Protein AF-B1WRN5-F1 (afdb_monomer)

Structure (mmCIF, N/CA/C/O backbone):
data_AF-B1WRN5-F1
#
_entry.id   AF-B1WRN5-F1
#
loop_
_atom_site.group_PDB
_atom_site.id
_atom_site.type_symbol
_atom_site.label_atom_id
_atom_site.label_alt_id
_atom_site.label_comp_id
_atom_site.label_asym_id
_atom_site.label_entity_id
_atom_site.label_seq_id
_atom_site.pdbx_PDB_ins_code
_atom_site.Cartn_x
_atom_site.Cartn_y
_atom_site.Cartn_z
_atom_site.occupancy
_atom_site.B_iso_or_equiv
_atom_site.auth_seq_id
_atom_site.auth_comp_id
_atom_site.auth_asym_id
_atom_site.auth_atom_id
_atom_site.pdbx_PDB_model_num
ATOM 1 N N . MET A 1 1 ? -31.218 -48.554 52.199 1.00 40.19 1 MET A N 1
ATOM 2 C CA . MET A 1 1 ? -29.783 -48.873 52.365 1.00 40.19 1 MET A CA 1
ATOM 3 C C . MET A 1 1 ? -29.050 -48.453 51.088 1.00 40.19 1 MET A C 1
ATOM 5 O O . MET A 1 1 ? -29.462 -48.881 50.026 1.00 40.19 1 MET A O 1
ATOM 9 N N . LYS A 1 2 ? -28.026 -47.589 51.221 1.00 41.09 2 LYS A N 1
ATOM 10 C CA . LYS A 1 2 ? -26.970 -47.200 50.245 1.00 41.09 2 LYS A CA 1
ATOM 11 C C . LYS A 1 2 ? -27.323 -46.420 48.950 1.00 41.09 2 LYS A C 1
ATOM 13 O O . LYS A 1 2 ? -27.529 -46.983 47.890 1.00 41.09 2 LYS A O 1
ATOM 18 N N . ARG A 1 3 ? -27.263 -45.085 49.089 1.00 31.66 3 ARG A N 1
ATOM 19 C CA . ARG A 1 3 ? -26.386 -44.105 48.394 1.00 31.66 3 ARG A CA 1
ATOM 20 C C . ARG A 1 3 ? -25.797 -44.438 47.002 1.00 31.66 3 ARG A C 1
ATOM 22 O O . ARG A 1 3 ? -24.965 -45.329 46.891 1.00 31.66 3 ARG A O 1
ATOM 29 N N . ASN A 1 4 ? -26.024 -43.488 46.087 1.00 31.83 4 ASN A N 1
ATOM 30 C CA . ASN A 1 4 ? -25.047 -42.552 45.487 1.00 31.83 4 ASN A CA 1
ATOM 31 C C . ASN A 1 4 ? -24.931 -42.526 43.957 1.00 31.83 4 ASN A C 1
ATOM 33 O O . ASN A 1 4 ? -24.703 -43.529 43.292 1.00 31.83 4 ASN A O 1
ATOM 37 N N . SER A 1 5 ? -25.013 -41.285 43.470 1.00 38.91 5 SER A N 1
ATOM 38 C CA . SER A 1 5 ? -24.714 -40.804 42.130 1.00 38.91 5 SER A CA 1
ATOM 39 C C . SER A 1 5 ? -23.260 -41.043 41.727 1.00 38.91 5 SER A C 1
ATOM 41 O O . SER A 1 5 ? -22.379 -41.153 4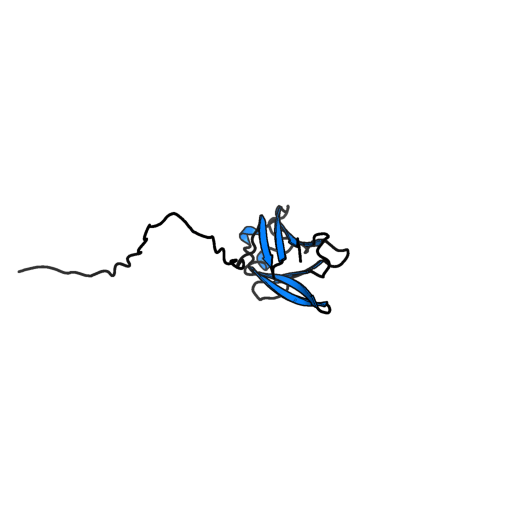2.583 1.00 38.91 5 SER A O 1
ATOM 43 N N . LYS A 1 6 ? -23.006 -40.997 40.414 1.00 37.09 6 LYS A N 1
ATOM 44 C CA . LYS A 1 6 ? -21.867 -40.257 39.857 1.00 37.09 6 LYS A CA 1
ATOM 45 C C . LYS A 1 6 ? -22.092 -39.940 38.379 1.00 37.09 6 LYS A C 1
ATOM 47 O O . LYS A 1 6 ? -22.144 -40.820 37.529 1.00 37.09 6 LYS A O 1
ATOM 52 N N . VAL A 1 7 ? -22.226 -38.642 38.129 1.00 38.81 7 VAL A N 1
ATOM 53 C CA . VAL A 1 7 ? -21.968 -37.971 36.856 1.00 38.81 7 VAL A CA 1
ATOM 54 C C . VAL A 1 7 ? -20.474 -38.123 36.562 1.00 38.81 7 VAL A C 1
ATOM 56 O O . VAL A 1 7 ? -19.664 -37.926 37.469 1.00 38.81 7 VAL A O 1
ATOM 59 N N . SER A 1 8 ? -20.103 -38.458 35.325 1.00 37.06 8 SER A N 1
ATOM 60 C CA . SER A 1 8 ? -18.707 -38.404 34.883 1.00 37.06 8 SER A CA 1
ATOM 61 C C . SER A 1 8 ? -18.565 -37.320 33.823 1.00 37.06 8 SER A C 1
ATOM 63 O O . SER A 1 8 ? -19.134 -37.412 32.737 1.00 37.06 8 SER A O 1
ATOM 65 N N . HIS A 1 9 ? -17.847 -36.261 34.191 1.00 35.16 9 HIS A N 1
ATOM 66 C CA . HIS A 1 9 ? -17.422 -35.188 33.306 1.00 35.16 9 HIS A CA 1
ATOM 67 C C . HIS A 1 9 ? -16.335 -35.707 32.359 1.00 35.16 9 HIS A C 1
ATOM 69 O O . HIS A 1 9 ? -15.378 -36.346 32.797 1.00 35.16 9 HIS A O 1
ATOM 75 N N . ALA A 1 10 ? -16.462 -35.394 31.071 1.00 37.47 10 ALA A N 1
ATOM 76 C CA . ALA A 1 10 ? -15.372 -35.532 30.119 1.00 37.47 10 ALA A CA 1
ATOM 77 C C . ALA A 1 10 ? -14.304 -34.473 30.438 1.00 37.47 10 ALA A C 1
ATOM 79 O O . ALA A 1 10 ? -14.541 -33.273 30.316 1.00 37.47 10 ALA A O 1
ATOM 80 N N . VAL A 1 11 ? -13.135 -34.927 30.885 1.00 39.56 11 VAL A N 1
ATOM 81 C CA . VAL A 1 11 ? -11.940 -34.103 31.074 1.00 39.56 11 VAL A CA 1
ATOM 82 C C . VAL A 1 11 ? -11.183 -34.088 29.747 1.00 39.56 11 VAL A C 1
ATOM 84 O O . VAL A 1 11 ? -10.597 -35.095 29.357 1.00 39.56 11 VAL A O 1
ATOM 87 N N . PHE A 1 12 ? -11.191 -32.952 29.047 1.00 35.03 12 PHE A N 1
ATOM 88 C CA . PHE A 1 12 ? -10.232 -32.687 27.975 1.00 35.03 12 PHE A CA 1
ATOM 89 C C . PHE A 1 12 ? -8.878 -32.375 28.620 1.00 35.03 12 PHE A C 1
ATOM 91 O O . PHE A 1 12 ? -8.654 -31.289 29.149 1.00 35.03 12 PHE A O 1
ATOM 98 N N . SER A 1 13 ? -7.990 -33.366 28.618 1.00 33.72 13 SER A N 1
ATOM 99 C CA . SER A 1 13 ? -6.589 -33.199 28.995 1.00 33.72 13 SER A CA 1
ATOM 100 C C . SER A 1 13 ? -5.845 -32.509 27.850 1.00 33.72 13 SER A C 1
ATOM 102 O O . SER A 1 13 ? -5.652 -33.094 26.784 1.00 33.72 13 SER A O 1
ATOM 104 N N . LEU A 1 14 ? -5.442 -31.255 28.062 1.00 38.41 14 LEU A N 1
ATOM 105 C CA . LEU A 1 14 ? -4.436 -30.580 27.245 1.00 38.41 14 LEU A CA 1
ATOM 106 C C . LEU A 1 14 ? -3.063 -31.118 27.659 1.00 38.41 14 LEU A C 1
ATOM 108 O O . LEU A 1 14 ? -2.499 -30.710 28.673 1.00 38.41 14 LEU A O 1
ATOM 112 N N . GLY A 1 15 ? -2.535 -32.063 26.884 1.00 32.66 15 GLY A N 1
ATOM 113 C CA . GLY A 1 15 ? -1.168 -32.544 27.044 1.00 32.66 15 GLY A CA 1
ATOM 114 C C . GLY A 1 15 ? -0.162 -31.496 26.572 1.00 32.66 15 GLY A C 1
ATOM 115 O O . GLY A 1 15 ? 0.143 -31.428 25.386 1.00 32.66 15 GLY A O 1
ATOM 116 N N . PHE A 1 16 ? 0.380 -30.701 27.495 1.00 38.69 16 PHE A N 1
ATOM 117 C CA . PHE A 1 16 ? 1.654 -30.009 27.291 1.00 38.69 16 PHE A CA 1
ATOM 118 C C . PHE A 1 16 ? 2.786 -30.983 27.631 1.00 38.69 16 PHE A C 1
ATOM 120 O O . PHE A 1 16 ? 3.013 -31.291 28.799 1.00 38.69 16 PHE A O 1
ATOM 127 N N . SER A 1 17 ? 3.490 -31.482 26.613 1.00 34.50 17 SER A N 1
ATOM 128 C CA . SER A 1 17 ? 4.744 -32.213 26.808 1.00 34.50 17 SER A CA 1
ATOM 129 C C . SER A 1 17 ? 5.916 -31.244 26.685 1.00 34.50 17 SER A C 1
ATOM 131 O O . SER A 1 17 ? 6.152 -30.668 25.625 1.00 34.50 17 SER A O 1
ATOM 133 N N . LEU A 1 18 ? 6.641 -31.076 27.788 1.00 40.41 18 LEU A N 1
ATOM 134 C CA . LEU A 1 18 ? 7.879 -30.315 27.892 1.00 40.41 18 LEU A CA 1
ATOM 135 C C . LEU A 1 18 ? 9.055 -31.285 27.687 1.00 40.41 18 LEU A C 1
ATOM 137 O O . LEU A 1 18 ? 9.377 -32.038 28.602 1.00 40.41 18 LEU A O 1
ATOM 141 N N . ALA A 1 19 ? 9.692 -31.294 26.512 1.00 37.31 19 ALA A N 1
ATOM 142 C CA . ALA A 1 19 ? 10.999 -31.934 26.343 1.00 37.31 19 ALA A CA 1
ATOM 143 C C . ALA A 1 19 ? 11.762 -31.445 25.100 1.00 37.31 19 ALA A C 1
ATOM 145 O O . ALA A 1 19 ? 11.209 -31.373 24.007 1.00 37.31 19 ALA A O 1
ATOM 146 N N . SER A 1 20 ? 13.071 -31.265 25.307 1.00 34.75 20 SER A N 1
ATOM 147 C CA . SER A 1 20 ? 14.168 -31.269 24.327 1.00 34.75 20 SER A CA 1
ATOM 148 C C . SER A 1 20 ? 14.624 -29.925 23.739 1.00 34.75 20 SER A C 1
ATOM 150 O O . SER A 1 20 ? 14.289 -29.535 22.625 1.00 34.75 20 SER A O 1
ATOM 152 N N . LEU A 1 21 ? 15.503 -29.280 24.511 1.00 42.44 21 LEU A N 1
ATOM 153 C CA . LEU A 1 21 ? 16.511 -28.312 24.078 1.00 42.44 21 LEU A CA 1
ATOM 154 C C . LEU A 1 21 ? 17.532 -28.994 23.138 1.00 42.44 21 LEU A C 1
ATOM 156 O O . LEU A 1 21 ? 17.900 -30.137 23.393 1.00 42.44 21 LEU A O 1
ATOM 160 N N . LEU A 1 22 ? 18.052 -28.233 22.165 1.00 39.75 22 LEU A N 1
ATOM 161 C CA . LEU A 1 22 ? 19.095 -28.544 21.162 1.00 39.75 22 LEU A CA 1
ATOM 162 C C . LEU A 1 22 ? 18.561 -28.969 19.785 1.00 39.75 22 LEU A C 1
ATOM 164 O O . LEU A 1 22 ? 18.208 -30.118 19.548 1.00 39.75 22 LEU A O 1
ATOM 168 N N . GLY A 1 23 ? 18.603 -28.018 18.846 1.00 35.69 23 GLY A N 1
ATOM 169 C CA . GLY A 1 23 ? 18.557 -28.314 17.414 1.00 35.69 23 GLY A CA 1
ATOM 170 C C . GLY A 1 23 ? 17.298 -27.889 16.664 1.00 35.69 23 GLY A C 1
ATOM 171 O O . GLY A 1 23 ? 17.002 -28.486 15.637 1.00 35.69 23 GLY A O 1
ATOM 172 N N . THR A 1 24 ? 16.568 -26.854 17.090 1.00 38.25 24 THR A N 1
ATOM 173 C CA . THR A 1 24 ? 15.624 -26.186 16.181 1.00 38.25 24 THR A CA 1
ATOM 174 C C . THR A 1 24 ? 16.414 -25.385 15.155 1.00 38.25 24 THR A C 1
ATOM 176 O O . THR A 1 24 ? 16.677 -24.195 15.326 1.00 38.25 24 THR A O 1
ATOM 179 N N . THR A 1 25 ? 16.787 -26.042 14.059 1.00 38.22 25 THR A N 1
ATOM 180 C CA . THR A 1 25 ? 16.819 -25.371 12.762 1.00 38.22 25 THR A CA 1
ATOM 181 C C . THR A 1 25 ? 15.471 -24.673 12.636 1.00 38.22 25 THR A C 1
ATOM 183 O O . THR A 1 25 ? 14.429 -25.323 12.567 1.00 38.22 25 THR A O 1
ATOM 186 N N . MET A 1 26 ? 15.473 -23.344 12.734 1.00 37.09 26 MET A N 1
ATOM 187 C CA . MET A 1 26 ? 14.271 -22.559 12.517 1.00 37.09 26 MET A CA 1
ATOM 188 C C . MET A 1 26 ? 13.891 -22.714 11.048 1.00 37.09 26 MET A C 1
ATOM 190 O O . MET A 1 26 ? 14.337 -21.952 10.195 1.00 37.09 26 MET A O 1
ATOM 194 N N . ILE A 1 27 ? 13.066 -23.713 10.745 1.00 40.50 27 ILE A N 1
ATOM 195 C CA . ILE A 1 27 ? 12.237 -23.694 9.549 1.00 40.50 27 ILE A CA 1
ATOM 196 C C . ILE A 1 27 ? 11.174 -22.632 9.832 1.00 40.50 27 ILE A C 1
ATOM 198 O O . ILE A 1 27 ? 10.049 -22.931 10.227 1.00 40.50 27 ILE A O 1
ATOM 202 N N . VAL A 1 28 ? 11.555 -21.360 9.697 1.00 41.75 28 VAL A N 1
ATOM 203 C CA . VAL A 1 28 ? 10.580 -20.289 9.510 1.00 41.75 28 VAL A CA 1
ATOM 204 C C . VAL A 1 28 ? 10.087 -20.469 8.083 1.00 41.75 28 VAL A C 1
ATOM 206 O O . VAL A 1 28 ? 10.576 -19.832 7.153 1.00 41.75 28 VAL A O 1
ATOM 209 N N . ASN A 1 29 ? 9.156 -21.404 7.890 1.00 42.41 29 ASN A N 1
ATOM 210 C CA . ASN A 1 29 ? 8.284 -21.327 6.731 1.00 42.41 29 ASN A CA 1
ATOM 211 C C . ASN A 1 29 ? 7.663 -19.936 6.804 1.00 42.41 29 ASN A C 1
ATOM 213 O O . ASN A 1 29 ? 7.053 -19.593 7.817 1.00 42.41 29 ASN A O 1
ATOM 217 N N . ALA A 1 30 ? 7.952 -19.109 5.799 1.00 45.03 30 ALA A N 1
ATOM 218 C CA . ALA A 1 30 ? 7.465 -17.747 5.724 1.00 45.03 30 ALA A CA 1
ATOM 219 C C . ALA A 1 30 ? 5.946 -17.788 5.897 1.00 45.03 30 ALA A C 1
ATOM 221 O O . ALA A 1 30 ? 5.230 -18.269 5.024 1.00 45.03 30 ALA A O 1
ATOM 222 N N . ILE A 1 31 ? 5.468 -17.358 7.061 1.00 47.97 31 ILE A N 1
ATOM 223 C CA . ILE A 1 31 ? 4.051 -17.103 7.257 1.00 47.97 31 ILE A CA 1
ATOM 224 C C . ILE A 1 31 ? 3.775 -15.910 6.348 1.00 47.97 31 ILE A C 1
ATOM 226 O O . ILE A 1 31 ? 4.244 -14.804 6.628 1.00 47.97 31 ILE A O 1
ATOM 230 N N . GLU A 1 32 ? 3.102 -16.150 5.223 1.00 56.28 32 GLU A N 1
ATOM 231 C CA . GLU A 1 32 ? 2.501 -15.082 4.430 1.00 56.28 32 GLU A CA 1
ATOM 232 C C . GLU A 1 32 ? 1.656 -14.251 5.395 1.00 56.28 32 GLU A C 1
ATOM 234 O O . GLU A 1 32 ? 0.810 -14.775 6.127 1.00 56.28 32 GLU A O 1
ATOM 239 N N . ALA A 1 33 ? 1.995 -12.972 5.528 1.00 60.31 33 ALA A N 1
ATOM 240 C CA . ALA A 1 33 ? 1.441 -12.160 6.591 1.00 60.31 33 ALA A CA 1
ATOM 241 C C . ALA A 1 33 ? -0.045 -11.908 6.313 1.00 60.31 33 ALA A C 1
ATOM 243 O O . ALA A 1 33 ? -0.401 -11.085 5.475 1.00 60.31 33 ALA A O 1
ATOM 244 N N . GLU A 1 34 ? -0.920 -12.594 7.053 1.00 83.38 34 GLU A N 1
ATOM 245 C CA . GLU A 1 34 ? -2.374 -12.418 6.945 1.00 83.38 34 GLU A CA 1
ATOM 246 C C . GLU A 1 34 ? -2.785 -10.949 7.158 1.00 83.38 34 GLU A C 1
ATOM 248 O O . GLU A 1 34 ? -3.739 -10.461 6.549 1.00 83.38 34 GLU A O 1
ATOM 253 N N . TYR A 1 35 ? -2.027 -10.231 7.991 1.00 87.50 35 TYR A N 1
ATOM 254 C CA . TYR A 1 35 ? -2.208 -8.818 8.304 1.00 87.50 35 TYR A CA 1
ATOM 255 C C . TYR A 1 35 ? -0.999 -7.996 7.883 1.00 87.50 35 TYR A C 1
ATOM 257 O O . TYR A 1 35 ? 0.140 -8.463 7.903 1.00 87.50 35 TYR A O 1
ATOM 265 N N . LEU A 1 36 ? -1.247 -6.728 7.563 1.00 88.38 36 LEU A N 1
ATOM 266 C CA . LEU A 1 36 ? -0.189 -5.782 7.250 1.00 88.38 36 LEU A CA 1
ATOM 267 C C . LEU A 1 36 ? 0.743 -5.621 8.455 1.00 88.38 36 LEU A C 1
ATOM 269 O O . LEU A 1 36 ? 0.356 -5.063 9.481 1.00 88.38 36 LEU A O 1
ATOM 273 N N . LEU A 1 37 ? 1.991 -6.060 8.307 1.00 85.69 37 LEU A N 1
ATOM 274 C CA . LEU A 1 37 ? 3.005 -5.888 9.341 1.00 85.69 37 LEU A CA 1
ATOM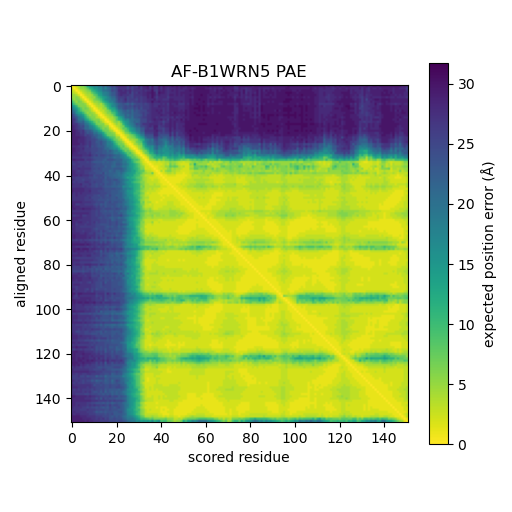 275 C C . LEU A 1 37 ? 3.504 -4.442 9.337 1.00 85.69 37 LEU A C 1
ATOM 277 O O . LEU A 1 37 ? 4.013 -3.957 8.325 1.00 85.69 37 LEU A O 1
ATOM 281 N N . LEU A 1 38 ? 3.371 -3.753 10.470 1.00 88.50 38 LEU A N 1
ATOM 282 C CA . LEU A 1 38 ? 3.839 -2.378 10.660 1.00 88.50 38 LEU A CA 1
ATOM 283 C C . LEU A 1 38 ? 5.230 -2.353 11.306 1.00 88.50 38 LEU A C 1
ATOM 285 O O . LEU A 1 38 ? 5.492 -3.128 12.221 1.00 88.50 38 LEU A O 1
ATOM 289 N N . ASN A 1 39 ? 6.095 -1.432 10.866 1.00 89.06 39 ASN A N 1
ATOM 290 C CA . ASN A 1 39 ? 7.476 -1.285 11.349 1.00 89.06 39 ASN A CA 1
ATOM 291 C C . ASN A 1 39 ? 8.283 -2.592 11.269 1.00 89.06 39 ASN A C 1
ATOM 293 O O . ASN A 1 39 ? 9.062 -2.911 12.165 1.00 89.06 39 ASN A O 1
ATOM 297 N N . SER A 1 40 ? 8.069 -3.361 10.201 1.00 91.62 40 SER A N 1
ATOM 298 C CA . SER A 1 40 ? 8.684 -4.672 10.003 1.00 91.62 40 SER A CA 1
ATOM 299 C C . SER A 1 40 ? 9.132 -4.863 8.558 1.00 91.62 40 SER A C 1
ATOM 301 O O . SER A 1 40 ? 8.743 -4.102 7.668 1.00 91.62 40 SER A O 1
ATOM 303 N N . TYR A 1 41 ? 9.928 -5.907 8.337 1.00 91.31 41 TYR A N 1
ATOM 304 C CA . TYR A 1 41 ? 10.235 -6.441 7.017 1.00 91.31 41 TYR A CA 1
ATOM 305 C C . TYR A 1 41 ? 9.324 -7.625 6.702 1.00 91.31 41 TYR A C 1
ATOM 307 O O . TYR A 1 41 ? 8.984 -8.415 7.581 1.00 91.31 41 TYR A O 1
ATOM 315 N N . PHE A 1 42 ? 8.952 -7.760 5.436 1.00 92.19 42 PHE A N 1
ATOM 316 C CA . PHE A 1 42 ? 8.169 -8.884 4.929 1.00 92.19 42 PHE A CA 1
ATOM 317 C C . PHE A 1 42 ? 8.520 -9.151 3.467 1.00 92.19 42 PHE A C 1
ATOM 319 O O . PHE A 1 42 ? 9.283 -8.393 2.860 1.00 92.19 42 PHE A O 1
ATOM 326 N N . ARG A 1 43 ? 8.016 -10.256 2.909 1.00 91.38 43 ARG A N 1
ATOM 327 C CA . ARG A 1 43 ? 8.277 -10.622 1.515 1.00 91.38 43 ARG A CA 1
ATOM 328 C C . ARG A 1 43 ? 6.992 -10.689 0.708 1.00 91.38 43 ARG A C 1
ATOM 330 O O . ARG A 1 43 ? 5.981 -11.138 1.224 1.00 91.38 43 ARG A O 1
ATOM 337 N N . VAL A 1 44 ? 7.074 -10.266 -0.549 1.00 90.62 44 VAL A N 1
ATOM 338 C CA . VAL A 1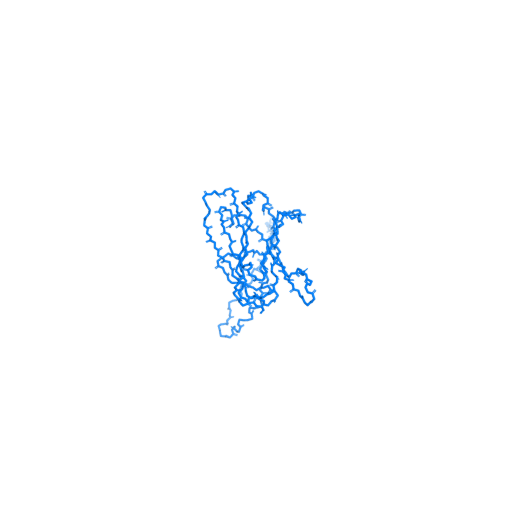 44 ? 6.010 -10.373 -1.554 1.00 90.62 44 VAL A CA 1
ATOM 339 C C . VAL A 1 44 ? 6.658 -10.867 -2.841 1.00 90.62 44 VAL A C 1
ATOM 341 O O . VAL A 1 44 ? 7.554 -10.208 -3.361 1.00 90.62 44 VAL A O 1
ATOM 344 N N . ASP A 1 45 ? 6.253 -12.035 -3.343 1.00 89.75 45 ASP A N 1
ATOM 345 C CA . ASP A 1 45 ? 6.864 -12.675 -4.525 1.00 89.75 45 ASP A CA 1
ATOM 346 C C . ASP A 1 45 ? 8.409 -12.712 -4.464 1.00 89.75 45 ASP A C 1
ATOM 348 O O . ASP A 1 45 ? 9.111 -12.293 -5.384 1.00 89.75 45 ASP A O 1
ATOM 352 N N . GLY A 1 46 ? 8.956 -13.102 -3.304 1.00 88.69 46 GLY A N 1
ATOM 353 C CA . GLY A 1 46 ? 10.402 -13.162 -3.036 1.00 88.69 46 GLY A CA 1
ATOM 354 C C . GLY A 1 46 ? 11.096 -11.812 -2.788 1.00 88.69 46 GLY A C 1
ATOM 355 O O . GLY A 1 46 ? 12.187 -11.791 -2.206 1.00 88.69 46 GLY A O 1
ATOM 356 N N . ASN A 1 47 ? 10.452 -10.697 -3.141 1.00 90.38 47 ASN A N 1
ATOM 357 C CA . ASN A 1 47 ? 10.964 -9.338 -2.956 1.00 90.38 47 ASN A CA 1
ATOM 358 C C . ASN A 1 47 ? 10.840 -8.949 -1.481 1.00 90.38 47 ASN A C 1
ATOM 360 O O . ASN A 1 47 ? 9.843 -9.267 -0.838 1.00 90.38 47 ASN A O 1
ATOM 364 N N . GLN A 1 48 ? 11.832 -8.257 -0.938 1.00 93.62 48 GLN A N 1
ATOM 365 C CA . GLN A 1 48 ? 11.826 -7.727 0.417 1.00 93.62 48 GLN A CA 1
ATOM 366 C C . GLN A 1 48 ? 11.190 -6.338 0.438 1.00 93.62 48 GLN A C 1
ATOM 368 O O . GLN A 1 48 ? 11.606 -5.415 -0.269 1.00 93.62 48 GLN A O 1
ATOM 373 N N . LEU A 1 49 ? 10.189 -6.193 1.296 1.00 94.75 49 LEU A N 1
ATOM 374 C CA . LEU A 1 49 ? 9.511 -4.943 1.583 1.00 94.75 49 LEU A CA 1
ATOM 375 C C . LEU A 1 49 ? 9.723 -4.580 3.054 1.00 94.75 49 LEU A C 1
ATOM 377 O O . LEU A 1 49 ? 9.992 -5.443 3.895 1.00 94.75 49 LEU A O 1
ATOM 381 N N . SER A 1 50 ? 9.577 -3.299 3.376 1.00 95.44 50 SER A N 1
ATOM 382 C CA . SER A 1 50 ? 9.437 -2.833 4.754 1.00 95.44 50 SER A CA 1
ATOM 383 C C . SER A 1 50 ? 8.283 -1.856 4.889 1.00 95.44 50 SER A C 1
ATOM 385 O O . SER A 1 50 ? 7.866 -1.233 3.914 1.00 95.44 50 SER A O 1
ATOM 387 N N . SER A 1 51 ? 7.765 -1.693 6.098 1.00 96.44 51 SER A N 1
ATOM 388 C CA . SER A 1 51 ? 6.793 -0.647 6.403 1.00 96.44 51 SER A CA 1
ATOM 389 C C . SER A 1 51 ? 7.358 0.329 7.429 1.00 96.44 51 SER A C 1
ATOM 391 O O . SER A 1 51 ? 8.019 -0.066 8.387 1.00 96.44 51 SER A O 1
ATOM 393 N N . THR A 1 52 ? 7.084 1.615 7.243 1.00 96.81 52 THR A N 1
ATOM 394 C CA . THR A 1 52 ? 7.354 2.657 8.238 1.00 96.81 52 THR A CA 1
ATOM 395 C C . THR A 1 52 ? 6.078 3.417 8.552 1.00 96.81 52 THR A C 1
ATOM 397 O O . THR A 1 52 ? 5.212 3.603 7.694 1.00 96.81 52 THR A O 1
ATOM 400 N N . VAL A 1 53 ? 5.946 3.839 9.807 1.00 97.62 53 VAL A N 1
ATOM 401 C CA . VAL A 1 53 ? 4.743 4.497 10.314 1.00 97.62 53 VAL A CA 1
ATOM 402 C C . VAL A 1 53 ? 5.094 5.879 10.842 1.00 97.62 53 VAL A C 1
ATOM 404 O O . VAL A 1 53 ? 5.965 6.017 11.698 1.00 97.62 53 VAL A O 1
ATOM 407 N N . GLN A 1 54 ? 4.373 6.897 10.381 1.00 97.75 54 GLN A N 1
ATOM 408 C CA . GLN A 1 54 ? 4.390 8.233 10.973 1.00 97.75 54 GLN A CA 1
ATOM 409 C C . GLN A 1 54 ? 2.988 8.607 11.476 1.00 97.75 54 GLN A C 1
ATOM 411 O O . GLN A 1 54 ? 2.002 8.277 10.815 1.00 97.75 54 GLN A O 1
ATOM 416 N N . PRO A 1 55 ? 2.851 9.288 12.624 1.00 97.69 55 PRO A N 1
ATOM 417 C CA . PRO A 1 55 ? 1.556 9.799 13.057 1.00 97.69 55 PRO A CA 1
ATOM 418 C C . PRO A 1 55 ? 1.064 10.907 12.114 1.00 97.69 55 PRO A C 1
ATOM 420 O O . PRO A 1 55 ? 1.848 11.724 11.631 1.00 97.69 55 PRO A O 1
ATOM 423 N N . LEU A 1 56 ? -0.244 10.950 11.873 1.00 97.38 56 LEU A N 1
ATOM 424 C CA . LEU A 1 56 ? -0.926 12.076 11.239 1.00 97.38 56 LEU A CA 1
ATOM 425 C C . LEU A 1 56 ? -1.548 12.976 12.305 1.00 97.38 56 LEU A C 1
ATOM 427 O O . LEU A 1 56 ? -1.917 12.525 13.387 1.00 97.38 56 LEU A O 1
ATOM 431 N N . GLN A 1 57 ? -1.728 14.253 11.966 1.00 96.19 57 GLN A N 1
ATOM 432 C CA . GLN A 1 57 ? -2.439 15.198 12.833 1.00 96.19 57 GLN A CA 1
ATOM 433 C C . GLN A 1 57 ? -3.927 14.843 12.983 1.00 96.19 57 GLN A C 1
ATOM 435 O O . GLN A 1 57 ? -4.513 15.056 14.039 1.00 96.19 57 GLN A O 1
ATOM 440 N N . ASN A 1 58 ? -4.543 14.294 11.933 1.00 95.00 58 ASN A N 1
ATOM 441 C CA . ASN A 1 58 ? -5.941 13.879 11.946 1.00 95.00 58 ASN A CA 1
ATOM 442 C C . ASN A 1 58 ? -6.045 12.368 12.189 1.00 95.00 58 ASN A C 1
ATOM 444 O O . ASN A 1 58 ? -5.682 11.567 11.328 1.00 95.00 58 ASN A O 1
ATOM 448 N N . SER A 1 59 ? -6.589 11.983 13.344 1.00 96.00 59 SER A N 1
ATOM 449 C CA . SER A 1 59 ? -6.731 10.582 13.750 1.00 96.00 59 SER A CA 1
ATOM 450 C C . SER A 1 59 ? -7.851 9.822 13.027 1.00 96.00 59 SER A C 1
ATOM 452 O O . SER A 1 59 ? -7.859 8.591 13.051 1.00 96.00 59 SER A O 1
ATOM 454 N N . ASN A 1 60 ? -8.772 10.518 12.350 1.00 97.12 60 ASN A N 1
ATOM 455 C CA . ASN A 1 60 ? -9.911 9.917 11.639 1.00 97.12 60 ASN A CA 1
ATOM 456 C C . ASN A 1 60 ? -9.552 9.394 10.244 1.00 97.12 60 ASN A C 1
ATOM 458 O O . ASN A 1 60 ? -10.376 8.754 9.583 1.00 97.12 60 ASN A O 1
ATOM 462 N N . VAL A 1 61 ? -8.325 9.653 9.800 1.00 98.44 61 VAL A N 1
ATOM 463 C CA . VAL A 1 61 ? -7.847 9.264 8.480 1.00 98.44 61 VAL A CA 1
ATOM 464 C C . VAL A 1 61 ? -6.555 8.470 8.563 1.00 98.44 61 VAL A C 1
ATOM 466 O O . VAL A 1 61 ? -5.814 8.538 9.540 1.00 98.44 61 VAL A O 1
ATOM 469 N N . THR A 1 62 ? -6.289 7.729 7.500 1.00 98.50 62 THR A N 1
ATOM 470 C CA . THR A 1 62 ? -5.045 7.002 7.267 1.00 98.50 62 THR A CA 1
ATOM 471 C C . THR A 1 62 ? -4.537 7.360 5.875 1.00 98.50 62 THR A C 1
ATOM 473 O O . THR A 1 62 ? -5.329 7.535 4.947 1.00 98.50 62 THR A O 1
ATOM 476 N N . GLN A 1 63 ? -3.222 7.462 5.712 1.00 98.56 63 GLN A N 1
ATOM 477 C CA . GLN A 1 63 ? -2.579 7.630 4.410 1.00 98.56 63 GLN A CA 1
ATOM 478 C C . GLN A 1 63 ? -1.665 6.437 4.141 1.00 98.56 63 GLN A C 1
ATOM 480 O O . GLN A 1 63 ? -0.888 6.051 5.010 1.00 98.56 63 GLN A O 1
ATOM 485 N N . PHE A 1 64 ? -1.717 5.885 2.931 1.00 98.56 64 PHE A N 1
ATOM 486 C CA . PHE A 1 64 ? -0.754 4.884 2.478 1.00 98.56 64 PHE A CA 1
ATOM 487 C C . PHE A 1 64 ? 0.175 5.501 1.446 1.00 98.56 64 PHE A C 1
ATOM 489 O O . PHE A 1 64 ? -0.266 6.266 0.591 1.00 98.56 64 PHE A O 1
ATOM 496 N N . CYS A 1 65 ? 1.450 5.154 1.511 1.00 98.56 65 CYS A N 1
ATOM 497 C CA . CYS A 1 65 ? 2.446 5.517 0.522 1.00 98.56 65 CYS A CA 1
ATOM 498 C C . CYS A 1 65 ? 3.192 4.276 0.056 1.00 98.56 65 CYS A C 1
ATOM 500 O O . CYS A 1 65 ? 3.394 3.334 0.819 1.00 98.56 65 CYS A O 1
ATOM 502 N N . LEU A 1 66 ? 3.617 4.307 -1.197 1.00 98.19 66 LEU A N 1
ATOM 503 C CA . 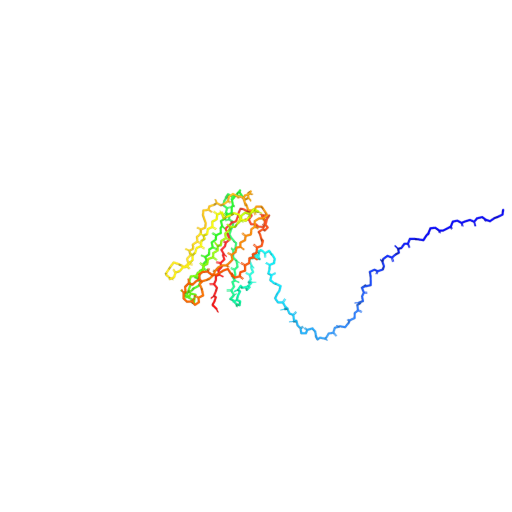LEU A 1 66 ? 4.492 3.330 -1.808 1.00 98.19 66 LEU A CA 1
ATOM 504 C C . LEU A 1 66 ? 5.769 4.053 -2.209 1.00 98.19 66 LEU A C 1
ATOM 506 O O . LEU A 1 66 ? 5.712 5.037 -2.947 1.00 98.19 66 LEU A O 1
ATOM 510 N N . GLN A 1 67 ? 6.898 3.557 -1.720 1.00 97.62 67 GLN A N 1
ATOM 511 C CA . GLN A 1 67 ? 8.217 4.049 -2.060 1.00 97.62 67 GLN A CA 1
ATOM 512 C C . GLN A 1 67 ? 9.044 2.921 -2.674 1.00 97.62 67 GLN A C 1
ATOM 514 O O . GLN A 1 67 ? 9.226 1.881 -2.052 1.00 97.62 67 GLN A O 1
ATOM 519 N N . ALA A 1 68 ? 9.553 3.114 -3.884 1.00 96.00 68 ALA A N 1
ATOM 520 C CA . ALA A 1 68 ? 10.506 2.200 -4.500 1.00 96.00 68 ALA A CA 1
ATOM 521 C C . ALA A 1 68 ? 11.933 2.693 -4.239 1.00 96.00 68 ALA A C 1
ATOM 523 O O . ALA A 1 68 ? 12.236 3.871 -4.444 1.00 96.00 68 ALA A O 1
ATOM 524 N N . SER A 1 69 ? 12.818 1.800 -3.802 1.00 93.31 69 SER A N 1
ATOM 525 C CA . SER A 1 69 ? 14.256 2.072 -3.752 1.00 93.31 69 SER A CA 1
ATOM 526 C C . SER A 1 69 ? 14.825 2.291 -5.159 1.00 93.31 69 SER A C 1
ATOM 528 O O . SER A 1 69 ? 14.181 1.978 -6.162 1.00 93.31 69 SER A O 1
ATOM 530 N N . SER A 1 70 ? 16.044 2.828 -5.256 1.00 91.25 70 SER A N 1
ATOM 531 C CA . SER A 1 70 ? 16.702 3.136 -6.537 1.00 91.25 70 SER A CA 1
ATOM 532 C C . SER A 1 70 ? 16.966 1.902 -7.413 1.00 91.25 70 SER A C 1
ATOM 534 O O . SER A 1 70 ? 16.992 2.014 -8.635 1.00 91.25 70 SER A O 1
ATOM 536 N N . ASN A 1 71 ? 17.107 0.720 -6.810 1.00 88.12 71 ASN A N 1
ATOM 537 C CA . ASN A 1 71 ? 17.347 -0.552 -7.498 1.00 88.12 71 ASN A CA 1
ATOM 538 C C . ASN A 1 71 ? 16.068 -1.276 -7.956 1.00 88.12 71 ASN A C 1
ATOM 540 O O . ASN A 1 71 ? 16.173 -2.312 -8.600 1.00 88.12 71 ASN A O 1
ATOM 544 N N . VAL A 1 72 ? 14.876 -0.756 -7.651 1.00 88.94 72 VAL A N 1
ATOM 545 C CA . VAL A 1 72 ? 13.613 -1.272 -8.198 1.00 88.94 72 VAL A CA 1
ATOM 546 C C . VAL A 1 72 ? 13.325 -0.543 -9.504 1.00 88.94 72 VAL A C 1
ATOM 548 O O . VAL A 1 72 ? 13.120 0.665 -9.500 1.00 88.94 72 VAL A O 1
ATOM 551 N N . SER A 1 73 ? 13.346 -1.244 -10.632 1.00 84.25 73 SER A N 1
ATOM 552 C CA . SER A 1 73 ? 13.260 -0.615 -11.956 1.00 84.25 73 SER A CA 1
ATOM 553 C C . SER A 1 73 ? 11.872 -0.736 -12.577 1.00 84.25 73 SER A C 1
ATOM 555 O O . SER A 1 73 ? 11.464 0.122 -13.356 1.00 84.25 73 SER A O 1
ATOM 557 N N . TRP A 1 74 ? 11.118 -1.772 -12.207 1.00 88.44 74 TRP A N 1
ATOM 558 C CA . TRP A 1 74 ? 9.803 -2.029 -12.789 1.00 88.44 74 TRP A CA 1
ATOM 559 C C . TRP A 1 74 ? 8.662 -1.484 -11.949 1.00 88.44 74 TRP A C 1
ATOM 561 O O . TRP A 1 74 ? 8.762 -1.424 -10.721 1.00 88.44 74 TRP A O 1
ATOM 571 N N . TRP A 1 75 ? 7.546 -1.207 -12.628 1.00 94.81 75 TRP A N 1
ATOM 572 C CA . TRP A 1 75 ? 6.290 -0.767 -12.033 1.00 94.81 75 TRP A CA 1
ATOM 573 C C . TRP A 1 75 ? 5.919 -1.600 -10.801 1.00 94.81 75 TRP A C 1
ATOM 575 O O . TRP A 1 75 ? 5.906 -2.840 -10.851 1.00 94.81 75 TRP A O 1
ATOM 585 N N . LYS A 1 76 ? 5.600 -0.909 -9.705 1.00 96.00 76 LYS A N 1
ATOM 586 C CA . LYS A 1 76 ? 5.052 -1.479 -8.471 1.00 96.00 76 LYS A CA 1
ATOM 587 C C . LYS A 1 76 ? 3.750 -0.770 -8.132 1.00 96.00 76 LYS A C 1
ATOM 589 O O . LYS A 1 76 ? 3.627 0.438 -8.314 1.00 96.00 76 LYS A O 1
ATOM 594 N N . GLY A 1 77 ? 2.793 -1.521 -7.605 1.00 97.31 77 GLY A N 1
ATOM 595 C CA . GLY A 1 77 ? 1.476 -1.013 -7.256 1.00 97.31 77 GLY A CA 1
ATOM 596 C C . GLY A 1 77 ? 1.040 -1.444 -5.868 1.00 97.31 77 GLY A C 1
ATOM 597 O O . GLY A 1 77 ? 1.264 -2.580 -5.448 1.00 97.31 77 GLY A O 1
ATOM 598 N N . LEU A 1 78 ? 0.363 -0.531 -5.182 1.00 98.06 78 LEU A N 1
ATOM 599 C CA . LEU A 1 78 ? -0.338 -0.781 -3.934 1.00 98.06 78 LEU A CA 1
ATOM 600 C C . LEU A 1 78 ? -1.814 -0.447 -4.151 1.00 98.06 78 LEU A C 1
ATOM 602 O O . LEU A 1 78 ? -2.178 0.721 -4.322 1.00 98.06 78 LEU A O 1
ATOM 606 N N . LYS A 1 79 ? -2.668 -1.471 -4.174 1.00 98.62 79 LYS A N 1
ATOM 607 C CA . LYS A 1 79 ? -4.117 -1.306 -4.325 1.00 98.62 79 LYS A CA 1
ATOM 608 C C . LYS A 1 79 ? -4.789 -1.458 -2.968 1.00 98.62 79 LYS A C 1
ATOM 610 O O . LYS A 1 79 ? -4.625 -2.476 -2.310 1.00 98.62 79 LYS A O 1
ATOM 615 N N . ILE A 1 80 ? -5.557 -0.458 -2.556 1.00 98.56 80 ILE A N 1
ATOM 616 C CA . ILE A 1 80 ? -6.284 -0.454 -1.288 1.00 98.56 80 ILE A CA 1
ATOM 617 C C . ILE A 1 80 ? -7.750 -0.762 -1.586 1.00 98.56 80 ILE A C 1
ATOM 619 O O . ILE A 1 80 ? -8.381 -0.073 -2.395 1.00 98.56 80 ILE A O 1
ATOM 623 N N . LEU A 1 81 ? -8.290 -1.776 -0.916 1.00 98.62 81 LEU A N 1
ATOM 624 C CA . LEU A 1 81 ? -9.655 -2.265 -1.086 1.00 98.62 81 LEU A CA 1
ATOM 625 C C . LEU A 1 81 ? -10.437 -2.146 0.224 1.00 98.62 81 LEU A C 1
ATOM 627 O O . LEU A 1 81 ? -9.876 -2.345 1.304 1.00 98.62 81 LEU A O 1
ATOM 631 N N . ASP A 1 82 ? -11.729 -1.842 0.123 1.00 98.44 82 ASP A N 1
ATOM 632 C CA . ASP A 1 82 ? -12.650 -1.926 1.260 1.00 98.44 82 ASP A CA 1
ATOM 633 C C . ASP A 1 82 ? -13.078 -3.379 1.541 1.00 98.44 82 ASP A C 1
ATOM 635 O O . ASP A 1 82 ? -12.646 -4.324 0.874 1.00 98.44 82 ASP A O 1
ATOM 639 N N . SER A 1 83 ? -13.925 -3.570 2.553 1.00 97.81 83 SER A N 1
ATOM 640 C CA . SER A 1 83 ? -14.430 -4.886 2.967 1.00 97.81 83 SER A CA 1
ATOM 641 C C . SER A 1 83 ? -15.293 -5.597 1.925 1.00 97.81 83 SER A C 1
ATOM 643 O O . SER A 1 83 ? -15.497 -6.804 2.028 1.00 97.81 83 SER A O 1
ATOM 645 N N . GLN A 1 84 ? -15.782 -4.879 0.912 1.00 97.94 84 GLN A N 1
ATOM 646 C CA . GLN A 1 84 ? -16.537 -5.449 -0.204 1.00 97.94 84 GLN A CA 1
ATOM 647 C C . GLN A 1 84 ? -15.627 -5.784 -1.394 1.00 97.94 84 GLN A C 1
ATOM 649 O O . GLN A 1 84 ? -16.107 -6.231 -2.434 1.00 97.94 84 GLN A O 1
ATOM 654 N N . GLY A 1 85 ? -14.316 -5.554 -1.266 1.00 97.19 85 GLY A N 1
ATOM 655 C CA . GLY A 1 85 ? -13.356 -5.717 -2.352 1.00 97.19 85 GLY A CA 1
ATOM 656 C C . GLY A 1 85 ? -13.398 -4.582 -3.378 1.00 97.19 85 GLY A C 1
ATOM 657 O O . GLY A 1 85 ? -12.785 -4.703 -4.438 1.00 97.19 85 GLY A O 1
ATOM 658 N N . LYS A 1 86 ? -14.091 -3.470 -3.099 1.00 98.25 86 LYS A N 1
ATOM 659 C CA . LYS A 1 86 ? -14.117 -2.315 -3.998 1.00 98.25 86 LYS A CA 1
ATOM 660 C C . LYS A 1 86 ? -12.862 -1.472 -3.796 1.00 98.25 86 LYS A C 1
ATOM 662 O O . LYS A 1 86 ? -12.433 -1.192 -2.676 1.00 98.25 86 LYS A O 1
ATOM 667 N N . GLN A 1 87 ? -12.273 -1.035 -4.908 1.00 98.50 87 GLN A N 1
ATOM 668 C CA . GLN A 1 87 ? -11.076 -0.200 -4.885 1.00 98.50 87 GLN A CA 1
ATOM 669 C C . GLN A 1 87 ? -11.367 1.157 -4.241 1.00 98.50 87 GLN A C 1
ATOM 671 O O . GLN A 1 87 ? -12.206 1.930 -4.706 1.00 98.50 87 GLN A O 1
ATOM 676 N N . ILE A 1 88 ? -10.619 1.454 -3.181 1.00 98.38 88 ILE A N 1
ATOM 677 C CA . ILE A 1 88 ? -10.560 2.772 -2.556 1.00 98.38 88 ILE A CA 1
ATOM 678 C C . ILE A 1 88 ? -9.542 3.639 -3.290 1.00 98.38 88 ILE A C 1
ATOM 680 O O . ILE A 1 88 ? -9.840 4.785 -3.615 1.00 98.38 88 ILE A O 1
ATOM 684 N N . SER A 1 89 ? -8.344 3.096 -3.524 1.00 98.56 89 SER A N 1
ATOM 685 C CA . SER A 1 89 ? -7.240 3.793 -4.181 1.00 98.56 89 SER A CA 1
ATOM 686 C C . SER A 1 89 ? -6.250 2.803 -4.797 1.00 98.56 89 SER A C 1
ATOM 688 O O . SER A 1 89 ? -6.147 1.660 -4.353 1.00 98.56 89 SER A O 1
ATOM 690 N N . LEU A 1 90 ? -5.508 3.263 -5.799 1.00 98.19 90 LEU A N 1
ATOM 691 C CA . LEU A 1 90 ? 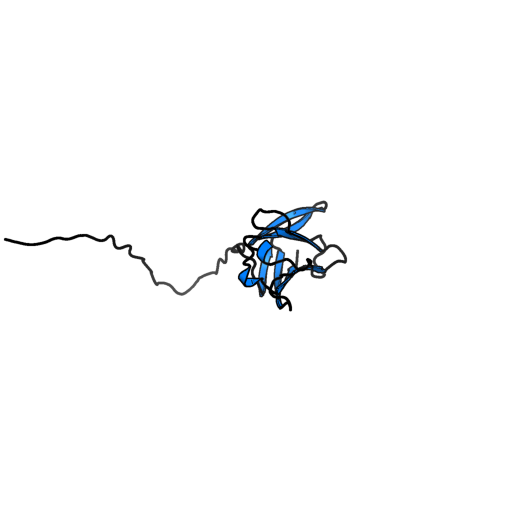-4.338 2.596 -6.357 1.00 98.19 90 LEU A CA 1
ATOM 692 C C . LEU A 1 90 ? -3.220 3.634 -6.438 1.00 98.19 90 LEU A C 1
ATOM 694 O O . LEU A 1 90 ? -3.396 4.678 -7.062 1.00 98.19 90 LEU A O 1
ATOM 698 N N . ILE A 1 91 ? -2.089 3.340 -5.807 1.00 98.19 91 ILE A N 1
ATOM 699 C CA . ILE A 1 91 ? -0.865 4.137 -5.917 1.00 98.19 91 ILE A CA 1
ATOM 700 C C . ILE A 1 91 ? 0.221 3.288 -6.548 1.00 98.19 91 ILE A C 1
ATOM 702 O O . ILE A 1 91 ? 0.271 2.074 -6.340 1.00 98.19 91 ILE A O 1
ATOM 706 N N . VAL A 1 92 ? 1.067 3.928 -7.343 1.00 97.56 92 VAL A N 1
ATOM 707 C CA . VAL A 1 92 ? 2.050 3.239 -8.174 1.00 97.56 92 VAL A CA 1
ATOM 708 C C . VAL A 1 92 ? 3.374 3.978 -8.147 1.00 97.56 92 VAL A C 1
ATOM 710 O O . VAL A 1 92 ? 3.401 5.199 -7.984 1.00 97.56 92 VAL A O 1
ATOM 713 N N . THR A 1 93 ? 4.456 3.237 -8.324 1.00 95.56 93 THR A N 1
ATOM 714 C CA . THR A 1 93 ? 5.788 3.772 -8.600 1.00 95.56 93 THR A CA 1
ATOM 715 C C . THR A 1 93 ? 6.302 3.154 -9.891 1.00 95.56 93 THR A C 1
ATOM 717 O O . THR A 1 93 ? 6.082 1.971 -10.154 1.00 95.56 93 THR A O 1
ATOM 720 N N . GLU A 1 94 ? 6.955 3.963 -10.717 1.00 89.06 94 GLU A N 1
ATOM 721 C CA . GLU A 1 94 ? 7.499 3.553 -12.011 1.00 89.06 94 GLU A CA 1
ATOM 722 C C . GLU A 1 94 ? 8.599 4.529 -12.435 1.00 89.06 94 GLU A C 1
ATOM 724 O O . GLU A 1 94 ? 8.470 5.736 -12.213 1.00 89.06 94 GLU A O 1
ATOM 729 N N . ASN A 1 95 ? 9.654 4.019 -13.077 1.00 80.88 95 ASN A N 1
ATOM 730 C CA . ASN A 1 95 ? 10.741 4.815 -13.649 1.00 80.88 95 ASN A CA 1
ATOM 731 C C . ASN A 1 95 ? 11.323 5.804 -12.625 1.00 80.88 95 ASN A C 1
ATOM 733 O O . ASN A 1 95 ? 11.900 5.374 -11.629 1.00 80.88 95 ASN A O 1
ATOM 737 N N . ASP A 1 96 ? 11.162 7.111 -12.831 1.00 79.94 96 ASP A N 1
ATOM 738 C CA . ASP A 1 96 ? 11.681 8.153 -11.934 1.00 79.94 96 ASP A CA 1
ATOM 739 C C . ASP A 1 96 ? 10.712 8.518 -10.797 1.00 79.94 96 ASP A C 1
ATOM 741 O O . ASP A 1 96 ? 11.106 9.139 -9.807 1.00 79.94 96 ASP A O 1
ATOM 745 N N . SER A 1 97 ? 9.446 8.096 -10.881 1.00 87.69 97 SER A N 1
ATOM 746 C CA . SER A 1 97 ? 8.465 8.315 -9.818 1.00 87.69 97 SER A CA 1
ATOM 747 C C . SER A 1 97 ? 8.594 7.232 -8.754 1.00 87.69 97 SER A C 1
ATOM 749 O O . SER A 1 97 ? 8.013 6.148 -8.839 1.00 87.69 97 SER A O 1
ATOM 751 N N . ARG A 1 98 ? 9.410 7.530 -7.740 1.00 91.19 98 ARG A N 1
ATOM 752 C CA . ARG A 1 98 ? 9.782 6.589 -6.673 1.00 91.19 98 ARG A CA 1
ATOM 753 C C . ARG A 1 98 ? 8.926 6.677 -5.424 1.00 91.19 98 ARG A C 1
ATOM 755 O O . ARG A 1 98 ? 9.088 5.830 -4.557 1.00 91.19 98 ARG A O 1
ATOM 762 N N . LEU A 1 99 ? 8.036 7.659 -5.315 1.00 96.69 99 LEU A N 1
ATOM 763 C CA . LEU A 1 99 ? 7.146 7.827 -4.171 1.00 96.69 99 LEU A CA 1
ATOM 764 C C . LEU A 1 99 ? 5.760 8.244 -4.651 1.00 96.69 99 LEU A C 1
ATOM 766 O O . LEU A 1 99 ? 5.610 9.241 -5.352 1.00 96.69 99 LEU A O 1
ATOM 770 N N . SER A 1 100 ? 4.744 7.517 -4.207 1.00 97.88 100 SER A N 1
ATOM 771 C CA . SER A 1 100 ? 3.345 7.865 -4.432 1.00 97.88 100 SER A CA 1
ATOM 772 C C . SER A 1 100 ? 2.550 7.639 -3.157 1.00 97.88 100 SER A C 1
ATOM 774 O O . SER A 1 100 ? 2.849 6.722 -2.396 1.00 97.88 100 SER A O 1
ATOM 776 N N . CYS A 1 101 ? 1.559 8.485 -2.894 1.00 98.25 101 CYS A N 1
ATOM 777 C CA . CYS A 1 101 ? 0.751 8.436 -1.680 1.00 98.25 101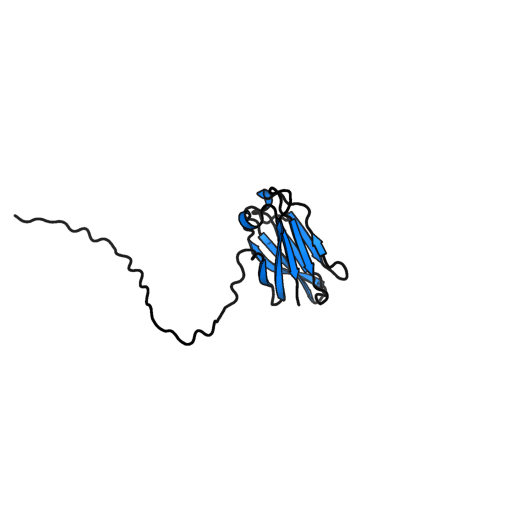 CYS A CA 1
ATOM 778 C C . CYS A 1 101 ? -0.729 8.590 -2.009 1.00 98.25 101 CYS A C 1
ATOM 780 O O . CYS A 1 101 ? -1.109 9.333 -2.913 1.00 98.25 101 CYS A O 1
ATOM 782 N N . THR A 1 102 ? -1.582 7.923 -1.237 1.00 98.44 102 THR A N 1
ATOM 783 C CA . THR A 1 102 ? -3.024 8.134 -1.308 1.00 98.44 102 THR A CA 1
ATOM 784 C C . THR A 1 102 ? -3.369 9.519 -0.752 1.00 98.44 102 THR A C 1
ATOM 786 O O . THR A 1 102 ? -2.668 10.039 0.124 1.00 98.44 102 THR A O 1
ATOM 789 N N . PRO A 1 103 ? -4.510 10.102 -1.146 1.00 97.75 103 PRO A N 1
ATOM 790 C CA . PRO A 1 103 ? -5.188 11.072 -0.296 1.00 97.75 103 PRO A CA 1
ATOM 791 C C . PRO A 1 103 ? -5.493 10.471 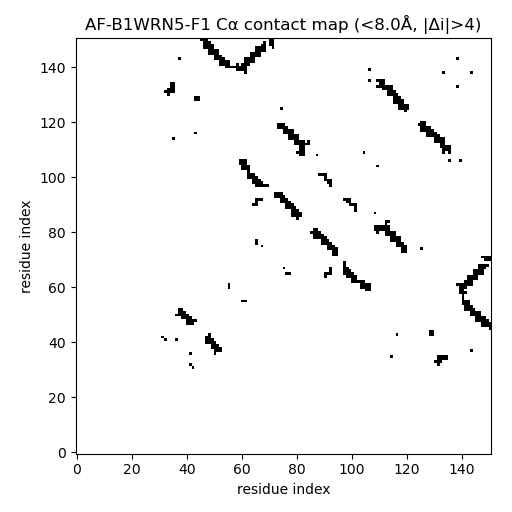1.087 1.00 97.75 103 PRO A C 1
ATOM 793 O O . PRO A 1 103 ? -5.418 9.254 1.285 1.00 97.75 103 PRO A O 1
ATOM 796 N N . ASN A 1 104 ? -5.878 11.317 2.040 1.00 98.31 104 ASN A N 1
ATOM 797 C CA . ASN A 1 104 ? -6.363 10.865 3.342 1.00 98.31 104 ASN A CA 1
ATOM 798 C C . ASN A 1 104 ? -7.609 9.979 3.170 1.00 98.31 104 ASN A C 1
ATOM 800 O O . ASN A 1 104 ? -8.636 10.430 2.660 1.00 98.31 104 ASN A O 1
ATOM 804 N N . ILE A 1 105 ? -7.528 8.725 3.613 1.00 98.38 105 ILE A N 1
ATOM 805 C CA . ILE A 1 105 ? -8.625 7.757 3.561 1.00 98.38 105 ILE A CA 1
ATOM 806 C C . ILE A 1 105 ? -9.316 7.735 4.919 1.00 98.38 105 ILE A C 1
ATOM 808 O O . ILE A 1 105 ? -8.666 7.531 5.940 1.00 98.38 105 ILE A O 1
ATOM 812 N N . GLN A 1 106 ? -10.637 7.905 4.938 1.00 98.44 106 GLN A N 1
ATOM 813 C CA . GLN A 1 106 ? -11.429 7.764 6.162 1.00 98.44 106 GLN A CA 1
ATOM 814 C C . GLN A 1 106 ? -11.302 6.346 6.727 1.00 98.44 106 GLN A C 1
ATOM 816 O O . GLN A 1 106 ? -11.527 5.373 6.004 1.00 98.44 106 GLN A O 1
ATOM 821 N N . ASN A 1 107 ? -11.002 6.223 8.022 1.00 97.94 107 ASN A N 1
ATOM 822 C CA . ASN A 1 107 ? -10.759 4.925 8.664 1.00 97.94 107 ASN A CA 1
ATOM 823 C C . ASN A 1 107 ? -11.954 3.965 8.557 1.00 97.94 107 ASN A C 1
ATOM 825 O O . ASN A 1 107 ? -11.764 2.754 8.475 1.00 97.94 107 ASN A O 1
ATOM 829 N N . SER A 1 108 ? -13.181 4.493 8.501 1.00 97.62 108 SER A N 1
ATOM 830 C CA . SER A 1 108 ? -14.399 3.695 8.312 1.00 97.62 108 SER A CA 1
ATOM 831 C C . SER A 1 108 ? -14.401 2.907 7.002 1.00 97.62 108 SER A C 1
ATOM 833 O O . SER A 1 108 ? -14.937 1.805 6.960 1.00 97.62 108 SER A O 1
ATOM 835 N N . ARG A 1 109 ? -13.759 3.422 5.945 1.00 97.75 109 ARG A N 1
ATOM 836 C CA . ARG A 1 109 ? -13.644 2.721 4.656 1.00 97.75 109 ARG A CA 1
ATOM 837 C C . ARG A 1 109 ? -12.619 1.588 4.680 1.00 97.75 109 ARG A C 1
ATOM 839 O O . ARG A 1 109 ? -12.665 0.723 3.818 1.00 97.75 109 ARG A O 1
ATOM 846 N N . LEU A 1 110 ? -11.693 1.607 5.637 1.00 97.75 110 LEU A N 1
ATOM 847 C CA . LEU A 1 110 ? -10.632 0.607 5.769 1.00 97.75 110 LEU A CA 1
ATOM 848 C C . LEU A 1 110 ? -11.055 -0.591 6.629 1.00 97.75 110 LEU A C 1
ATOM 850 O O . LEU A 1 110 ? -10.359 -1.604 6.640 1.00 97.75 110 LEU A O 1
ATOM 854 N N . ALA A 1 111 ? -12.170 -0.490 7.358 1.00 96.06 111 ALA A N 1
ATOM 855 C CA . ALA A 1 111 ? -12.640 -1.538 8.258 1.00 96.06 111 ALA A CA 1
ATOM 856 C C . ALA A 1 111 ? -12.976 -2.820 7.486 1.00 96.06 111 ALA A C 1
ATOM 858 O O . ALA A 1 111 ? -13.864 -2.820 6.636 1.00 96.06 111 ALA A O 1
ATOM 859 N N . GLY A 1 112 ? -12.246 -3.902 7.782 1.00 93.88 112 GLY A N 1
ATOM 860 C CA . GLY A 1 112 ? -12.351 -5.183 7.074 1.00 93.88 112 GLY A CA 1
ATOM 861 C C . GLY A 1 112 ? -11.735 -5.183 5.669 1.00 93.88 112 GLY A C 1
ATOM 862 O O . GLY A 1 112 ? -1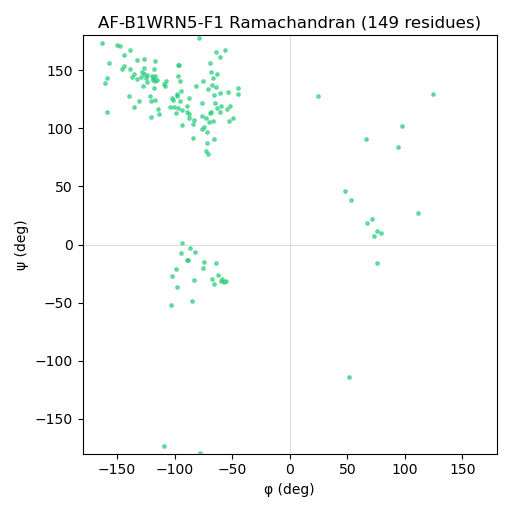1.904 -6.156 4.939 1.00 93.88 112 GLY A O 1
ATOM 863 N N . GLY A 1 113 ? -11.052 -4.103 5.283 1.00 97.44 113 GLY A N 1
ATOM 864 C CA . GLY A 1 113 ? -10.375 -3.976 3.999 1.00 97.44 113 GLY A CA 1
ATOM 865 C C . GLY A 1 113 ? -9.026 -4.691 3.949 1.00 97.44 113 GLY A C 1
ATOM 866 O O . GLY A 1 113 ? -8.532 -5.254 4.932 1.00 97.44 113 GLY A O 1
ATOM 867 N N . LYS A 1 114 ? -8.402 -4.641 2.774 1.00 97.69 114 LYS A N 1
ATOM 868 C CA . LYS A 1 114 ? -7.077 -5.221 2.532 1.00 97.69 114 LYS A CA 1
ATOM 869 C C . LYS A 1 114 ? -6.261 -4.365 1.574 1.00 97.69 114 LYS A C 1
ATOM 871 O O . LYS A 1 114 ? -6.793 -3.528 0.843 1.00 97.69 114 LYS A O 1
ATOM 876 N N . ILE A 1 115 ? -4.962 -4.611 1.569 1.00 98.00 115 ILE A N 1
ATOM 877 C CA . ILE A 1 115 ? -4.027 -4.071 0.591 1.00 98.00 115 ILE A CA 1
ATOM 878 C C . ILE A 1 115 ? -3.589 -5.206 -0.318 1.00 98.00 115 ILE A C 1
ATOM 880 O O . ILE A 1 115 ? -3.283 -6.290 0.166 1.00 98.00 115 ILE A O 1
ATOM 884 N N . GLU A 1 116 ? -3.544 -4.957 -1.618 1.00 98.06 116 GLU A N 1
ATOM 885 C CA . GLU A 1 116 ? -2.938 -5.853 -2.592 1.00 98.06 116 GLU A CA 1
ATOM 886 C C . GLU A 1 116 ? -1.644 -5.250 -3.125 1.00 98.06 116 GLU A C 1
ATOM 888 O O . GLU A 1 116 ? -1.578 -4.062 -3.461 1.00 98.06 116 GLU A O 1
ATOM 893 N N . PHE A 1 117 ? -0.640 -6.105 -3.252 1.00 97.31 117 PHE A N 1
ATOM 894 C CA . PHE A 1 117 ? 0.646 -5.786 -3.839 1.00 97.31 117 PHE A CA 1
ATOM 895 C C . PHE A 1 117 ? 0.659 -6.257 -5.286 1.00 97.31 117 PHE A C 1
ATOM 897 O O . PHE A 1 117 ? 0.320 -7.401 -5.595 1.00 97.31 117 PHE A O 1
ATOM 904 N N . TRP A 1 118 ? 1.048 -5.360 -6.180 1.00 97.44 118 TRP A N 1
ATOM 905 C CA . TRP A 1 118 ? 1.071 -5.603 -7.613 1.00 97.44 118 TRP A CA 1
ATOM 906 C C . TRP A 1 118 ? 2.457 -5.277 -8.161 1.00 97.44 118 TRP A C 1
ATOM 908 O O . TRP A 1 118 ? 3.112 -4.343 -7.696 1.00 97.44 118 TRP A O 1
ATOM 918 N N . LYS A 1 119 ? 2.899 -6.014 -9.181 1.00 94.75 119 LYS A N 1
ATOM 919 C CA . LYS A 1 119 ? 4.116 -5.672 -9.931 1.00 94.75 119 LYS A CA 1
ATOM 920 C C . LYS A 1 119 ? 3.980 -6.000 -11.409 1.00 94.75 119 LYS A C 1
ATOM 922 O O . LYS A 1 119 ? 3.235 -6.912 -11.775 1.00 94.75 119 LYS A O 1
ATOM 927 N N . ALA A 1 120 ? 4.717 -5.284 -12.252 1.00 93.69 120 ALA A N 1
ATOM 928 C CA . ALA A 1 120 ? 4.897 -5.693 -13.638 1.00 93.69 120 ALA A CA 1
ATOM 929 C C . ALA A 1 120 ? 5.721 -6.990 -13.711 1.00 93.69 120 ALA A C 1
ATOM 931 O O . ALA A 1 120 ? 6.712 -7.153 -12.995 1.00 93.69 120 ALA A O 1
ATOM 932 N N . LYS A 1 121 ? 5.297 -7.908 -14.580 1.00 87.50 121 LYS A N 1
ATOM 933 C CA . LYS A 1 121 ? 6.056 -9.093 -15.004 1.00 87.50 121 LYS A CA 1
ATOM 934 C C . LYS A 1 121 ? 6.511 -8.925 -16.458 1.00 87.50 121 LYS A C 1
ATOM 936 O O . LYS A 1 121 ? 6.346 -7.853 -17.044 1.00 87.50 121 LYS A O 1
ATOM 941 N N . THR A 1 122 ? 7.103 -9.972 -17.034 1.00 81.88 122 THR A N 1
ATOM 942 C CA . THR A 1 122 ? 7.553 -10.001 -18.433 1.00 81.88 122 THR A CA 1
ATOM 943 C C . THR A 1 122 ? 6.485 -9.421 -19.363 1.00 81.88 122 THR A C 1
ATOM 945 O O . THR A 1 122 ? 5.303 -9.729 -19.220 1.00 81.88 122 THR A O 1
ATOM 948 N N . PHE A 1 123 ? 6.909 -8.565 -20.296 1.00 82.62 123 PHE A N 1
ATOM 949 C CA . PHE A 1 123 ? 6.040 -7.820 -21.219 1.00 82.62 123 PHE A CA 1
ATOM 950 C C . PHE A 1 123 ? 5.134 -6.756 -20.571 1.00 82.62 123 PHE A C 1
ATOM 952 O O . PHE A 1 123 ? 4.162 -6.325 -21.182 1.00 82.62 123 PHE A O 1
ATOM 959 N N . GLY A 1 124 ? 5.441 -6.307 -19.349 1.00 84.44 124 GLY A N 1
ATOM 960 C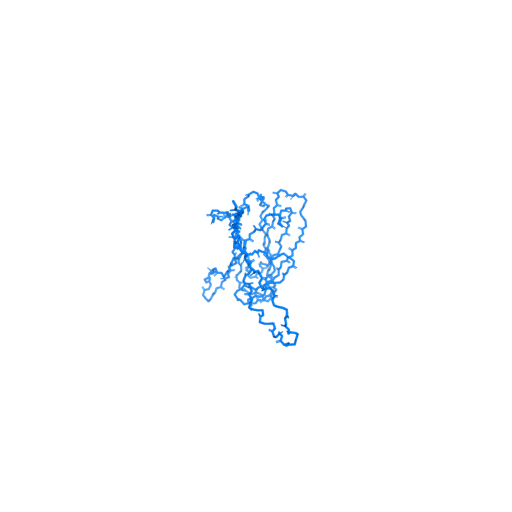 CA . GLY A 1 124 ? 4.747 -5.183 -18.707 1.00 84.44 124 GLY A CA 1
ATOM 961 C C . GLY A 1 124 ? 3.387 -5.536 -18.098 1.00 84.44 124 GLY A C 1
ATOM 962 O O . GLY A 1 124 ? 2.655 -4.648 -17.673 1.00 84.44 124 GLY A O 1
ATOM 963 N N . ALA A 1 125 ? 3.028 -6.820 -18.016 1.00 89.94 125 ALA A N 1
ATOM 964 C CA . ALA A 1 125 ? 1.756 -7.237 -17.435 1.00 89.94 125 ALA A CA 1
ATOM 965 C C . ALA A 1 125 ? 1.721 -6.978 -15.915 1.00 89.94 125 ALA A C 1
ATOM 967 O O . ALA A 1 125 ? 2.447 -7.616 -15.146 1.00 89.94 125 ALA A O 1
ATOM 968 N N . HIS A 1 126 ? 0.857 -6.060 -15.468 1.00 95.31 126 HIS A N 1
ATOM 969 C CA . HIS A 1 126 ? 0.648 -5.760 -14.048 1.00 95.31 126 HIS A CA 1
ATOM 970 C C . HIS A 1 126 ? -0.111 -6.900 -13.375 1.00 95.31 126 HIS A C 1
ATOM 972 O O . HIS A 1 126 ? -1.302 -7.100 -13.606 1.00 95.31 126 HIS A O 1
ATOM 978 N N . THR A 1 127 ? 0.587 -7.650 -12.533 1.00 95.69 127 THR A N 1
ATOM 979 C CA . THR A 1 127 ? 0.075 -8.884 -11.946 1.00 95.69 127 THR A CA 1
ATOM 980 C C . THR A 1 127 ? -0.062 -8.724 -10.432 1.00 95.69 127 THR A C 1
ATOM 982 O O . THR A 1 127 ? 0.784 -8.097 -9.789 1.00 95.69 127 THR A O 1
ATOM 985 N N . TYR A 1 128 ? -1.129 -9.294 -9.871 1.00 96.44 128 TYR A N 1
ATOM 986 C CA . TYR A 1 128 ? -1.320 -9.452 -8.428 1.00 96.44 128 TYR A CA 1
ATOM 987 C C . TYR A 1 128 ? -0.268 -10.407 -7.862 1.00 96.44 128 TYR A C 1
ATOM 989 O O . TYR A 1 128 ? -0.074 -11.493 -8.410 1.00 96.44 128 TYR A O 1
ATOM 997 N N . MET A 1 129 ? 0.424 -9.989 -6.804 1.00 95.25 129 MET A N 1
ATOM 998 C CA . MET A 1 129 ? 1.441 -10.808 -6.143 1.00 95.25 129 MET A CA 1
ATOM 999 C C . MET A 1 129 ? 0.918 -11.407 -4.848 1.00 95.25 129 MET A C 1
ATOM 1001 O O . MET A 1 129 ? 1.036 -12.609 -4.650 1.00 95.25 129 MET A O 1
ATOM 1005 N N . ASP A 1 130 ? 0.373 -10.558 -3.977 1.00 95.75 130 ASP A N 1
ATOM 1006 C CA . ASP A 1 130 ? -0.048 -10.944 -2.634 1.00 95.75 130 ASP A CA 1
ATOM 1007 C C . ASP A 1 130 ? -0.992 -9.884 -2.036 1.00 95.75 130 ASP A C 1
ATOM 1009 O O . ASP A 1 130 ? -1.196 -8.807 -2.612 1.00 95.75 130 ASP A O 1
ATOM 1013 N N . SER A 1 131 ? -1.571 -10.154 -0.868 1.00 96.19 131 SER A N 1
ATOM 1014 C CA . SER A 1 131 ? -2.374 -9.202 -0.111 1.00 96.19 131 SER A CA 1
ATOM 1015 C C . SER A 1 131 ? -2.249 -9.358 1.396 1.00 96.19 131 SER A C 1
ATOM 1017 O O . SER A 1 131 ? -2.122 -10.462 1.900 1.00 96.19 131 SER A O 1
ATOM 1019 N N . ALA A 1 132 ? -2.433 -8.253 2.114 1.00 95.81 132 ALA A N 1
ATOM 1020 C CA . ALA A 1 132 ? -2.462 -8.229 3.570 1.00 95.81 132 ALA A CA 1
ATOM 1021 C C . ALA A 1 132 ? -3.727 -7.525 4.081 1.00 95.81 132 ALA A C 1
ATOM 1023 O O . ALA A 1 132 ? -4.116 -6.469 3.566 1.00 95.81 132 ALA A O 1
ATOM 1024 N N . ARG A 1 133 ? -4.382 -8.088 5.103 1.00 96.75 133 ARG A N 1
ATOM 1025 C CA . ARG A 1 133 ? -5.541 -7.463 5.760 1.00 96.75 133 ARG A CA 1
ATOM 1026 C C . ARG A 1 133 ? -5.128 -6.210 6.524 1.00 96.75 133 ARG A C 1
ATOM 1028 O O . ARG A 1 133 ? -4.029 -6.125 7.072 1.00 96.75 133 ARG A O 1
ATOM 1035 N N . ILE A 1 134 ? -6.036 -5.240 6.589 1.00 96.31 134 ILE A N 1
ATOM 1036 C CA . ILE A 1 134 ? -5.830 -4.002 7.342 1.00 96.31 134 ILE A CA 1
ATOM 1037 C C . ILE A 1 134 ? -6.490 -4.133 8.714 1.00 96.31 134 ILE A C 1
ATOM 1039 O O . ILE A 1 134 ? -7.714 -4.211 8.818 1.00 96.31 134 ILE A O 1
ATOM 1043 N N . ASP A 1 135 ? -5.688 -4.071 9.777 1.00 96.00 135 ASP A N 1
ATOM 1044 C CA . ASP A 1 135 ? -6.203 -3.799 11.119 1.00 96.00 135 ASP A CA 1
ATOM 1045 C C . ASP A 1 135 ? -6.339 -2.281 11.313 1.00 96.00 135 ASP A C 1
ATOM 1047 O O . ASP A 1 135 ? -5.358 -1.561 11.525 1.00 96.00 135 ASP A O 1
ATOM 1051 N N . VAL A 1 136 ? -7.576 -1.778 11.250 1.00 96.00 136 VAL A N 1
ATOM 1052 C CA . VAL A 1 136 ? -7.876 -0.343 11.400 1.00 96.00 136 VAL A CA 1
ATOM 1053 C C . VAL A 1 136 ? -7.371 0.221 12.723 1.00 96.00 136 VAL A C 1
ATOM 1055 O O . VAL A 1 136 ? -6.949 1.376 12.768 1.00 96.00 136 VAL A O 1
ATOM 1058 N N . ASN A 1 137 ? -7.348 -0.570 13.796 1.00 95.31 137 ASN A N 1
ATOM 1059 C CA . ASN A 1 137 ? -6.855 -0.087 15.084 1.00 95.31 137 ASN A CA 1
ATOM 1060 C C . ASN A 1 137 ? -5.357 0.202 15.054 1.00 95.31 137 ASN A C 1
ATOM 1062 O O . ASN A 1 137 ? -4.894 1.099 15.761 1.00 95.31 137 ASN A O 1
ATOM 1066 N N . GLN A 1 138 ? -4.617 -0.517 14.214 1.00 94.88 138 GLN A N 1
ATOM 1067 C CA . GLN A 1 138 ? -3.189 -0.313 14.039 1.00 94.88 138 GLN A CA 1
ATOM 1068 C C . GLN A 1 138 ? -2.873 0.818 13.070 1.00 94.88 138 GLN A C 1
ATOM 1070 O O . GLN A 1 138 ? -1.845 1.467 13.255 1.00 94.88 138 GLN A O 1
ATOM 1075 N N . VAL A 1 139 ? -3.723 1.079 12.073 1.00 96.69 139 VAL A N 1
ATOM 1076 C CA . VAL A 1 139 ? -3.433 2.067 11.019 1.00 96.69 139 VAL A CA 1
ATOM 1077 C C . VAL A 1 139 ? -4.084 3.435 11.230 1.00 96.69 139 VAL A C 1
ATOM 1079 O O . VAL A 1 139 ? -3.587 4.418 10.687 1.00 96.69 139 VAL A O 1
ATOM 1082 N N . LYS A 1 140 ? -5.147 3.532 12.040 1.00 97.50 140 LYS A N 1
ATOM 1083 C CA . LYS A 1 140 ? -5.887 4.786 12.253 1.00 97.50 140 LYS A CA 1
ATOM 1084 C C . LYS A 1 140 ? -4.976 5.940 12.675 1.00 97.50 140 LYS A C 1
ATOM 1086 O O . LYS A 1 140 ? -4.176 5.807 13.604 1.00 97.50 140 LYS A O 1
ATOM 1091 N N . GLY A 1 141 ? -5.128 7.085 12.013 1.00 98.00 141 GLY A N 1
ATOM 1092 C CA . GLY A 1 141 ? -4.373 8.294 12.332 1.00 98.00 141 GLY A CA 1
ATOM 1093 C C . GLY A 1 141 ? -2.903 8.228 11.949 1.00 98.00 141 GLY A C 1
ATOM 1094 O O . GLY A 1 141 ? -2.095 8.937 12.545 1.00 98.00 141 GLY A O 1
ATOM 1095 N N . LYS A 1 142 ? -2.526 7.356 11.009 1.00 98.50 142 LYS A N 1
ATOM 1096 C CA . LYS A 1 142 ? -1.133 7.166 10.603 1.00 98.50 142 LYS A CA 1
ATOM 1097 C C . LYS A 1 142 ? -0.950 7.303 9.098 1.00 98.50 142 LYS A C 1
ATOM 1099 O O . LYS A 1 142 ? -1.839 7.019 8.297 1.00 98.50 142 LYS A O 1
ATOM 1104 N N . LYS A 1 143 ? 0.258 7.714 8.735 1.00 98.56 143 LYS A N 1
ATOM 1105 C CA . LYS A 1 143 ? 0.841 7.569 7.412 1.00 98.56 143 LYS A CA 1
ATOM 1106 C C . LYS A 1 143 ? 1.692 6.309 7.423 1.00 98.56 143 LYS A C 1
ATOM 1108 O O . LYS A 1 143 ? 2.584 6.175 8.258 1.00 98.56 143 LYS A O 1
ATOM 1113 N N . ILE A 1 144 ? 1.402 5.391 6.516 1.00 98.50 144 ILE A N 1
ATOM 1114 C CA . ILE A 1 144 ? 2.105 4.118 6.389 1.00 98.50 144 ILE A CA 1
ATOM 1115 C C . ILE A 1 144 ? 2.816 4.127 5.054 1.00 98.50 144 ILE A C 1
ATOM 1117 O O . ILE A 1 144 ? 2.171 4.186 4.011 1.00 98.50 144 ILE A O 1
ATOM 1121 N N . THR A 1 145 ? 4.140 4.073 5.085 1.00 98.38 145 THR A N 1
ATOM 1122 C CA . THR A 1 145 ? 4.952 4.002 3.873 1.00 98.38 145 THR A CA 1
ATOM 1123 C C . THR A 1 145 ? 5.454 2.580 3.707 1.00 98.38 145 THR A C 1
ATOM 1125 O O . THR A 1 145 ? 6.171 2.069 4.563 1.00 98.38 145 THR A O 1
ATOM 1128 N N . ILE A 1 146 ? 5.056 1.941 2.613 1.00 98.00 146 ILE A N 1
ATOM 1129 C CA . ILE A 1 146 ? 5.580 0.651 2.183 1.00 98.00 146 ILE A CA 1
ATOM 1130 C C . ILE A 1 146 ? 6.785 0.917 1.291 1.00 98.00 146 ILE A C 1
ATOM 1132 O O . ILE A 1 146 ? 6.653 1.555 0.248 1.00 98.00 146 ILE A O 1
ATOM 1136 N N . ASN A 1 147 ? 7.950 0.429 1.698 1.00 97.12 147 ASN A N 1
ATOM 1137 C CA . ASN A 1 147 ? 9.193 0.551 0.954 1.00 97.12 147 ASN A CA 1
ATOM 1138 C C . ASN A 1 147 ? 9.463 -0.764 0.225 1.00 97.12 147 ASN A C 1
ATOM 1140 O O . ASN A 1 147 ? 9.639 -1.801 0.862 1.00 97.12 147 ASN A O 1
ATOM 1144 N N . TRP A 1 148 ? 9.506 -0.719 -1.100 1.00 95.31 148 TRP A N 1
ATOM 1145 C CA . TRP A 1 148 ? 9.938 -1.822 -1.947 1.00 95.31 148 TRP A CA 1
ATOM 1146 C C . TRP A 1 148 ? 11.454 -1.733 -2.110 1.00 95.31 148 TRP A C 1
ATOM 1148 O O . TRP A 1 148 ? 11.939 -0.762 -2.689 1.00 95.31 148 TRP A O 1
ATOM 1158 N N . ILE A 1 149 ? 12.198 -2.691 -1.547 1.00 93.38 149 ILE A N 1
ATOM 1159 C CA . ILE A 1 149 ? 13.656 -2.567 -1.364 1.00 93.38 149 ILE A CA 1
ATOM 1160 C C . ILE A 1 149 ? 14.435 -3.272 -2.475 1.00 93.38 149 ILE A C 1
ATOM 1162 O O . ILE A 1 149 ? 15.500 -2.804 -2.873 1.00 93.38 149 ILE A O 1
ATOM 1166 N N . ASN A 1 150 ? 13.951 -4.409 -2.967 1.00 86.38 150 ASN A N 1
ATOM 1167 C CA . ASN A 1 150 ? 14.606 -5.157 -4.039 1.00 86.38 150 ASN A CA 1
ATOM 1168 C C . ASN A 1 150 ? 13.601 -5.884 -4.941 1.00 86.38 150 ASN A C 1
ATOM 1170 O O . ASN A 1 150 ? 12.400 -5.902 -4.661 1.00 86.38 150 ASN A O 1
ATOM 1174 N N . GLU A 1 151 ? 14.127 -6.419 -6.042 1.00 76.38 151 GLU A N 1
ATOM 1175 C CA . GLU A 1 151 ? 13.422 -7.246 -7.030 1.00 76.38 151 GLU A CA 1
ATOM 1176 C C . GLU A 1 151 ? 13.696 -8.738 -6.840 1.00 76.38 151 GLU A C 1
ATOM 1178 O O . GLU A 1 151 ? 14.744 -9.087 -6.251 1.00 76.38 151 GLU A O 1
#

pLDDT: mean 82.44, std 23.33, range [31.66, 98.62]

Foldseek 3Di:
DDDDDDDDDDDPDPDDDDDDDDDPPPPPPQPQAQADDAQDWHDWPNFIKGKYKDFAPAQQWFKEKEFEDPADAWKKKKFKAFLVRHTPDIWMAHHPRGMTMDDTHGLVRLVNIKIWIWTQDPPRDIDTTGMYRYDSVVGGRIYMYMYGYHD

Radius of gyration: 22.82 Å; Cα contacts (8 Å, |Δi|>4): 309; chains: 1; bounding box: 49×64×74 Å

Nearest PDB structures (foldseek):
  7uot-assembly1_L  TM=3.731E-01  e=2.680E-01  Homo sapiens
  3tp4-assembly3_B  TM=4.348E-01  e=6.188E-01  synthetic construct
  4rtd-assembly1_A  TM=4.034E-01  e=5.535E-01  Escherichia coli K-12
  8sar-assembly1_N  TM=4.082E-01  e=2.233E+00  Homo sapiens

Mean predicted aligned error: 10.92 Å

Solvent-accessible surface area (backbone atoms only — not comparable to full-atom values): 8836 Å² total; per-residue (Å²): 138,85,87,82,86,79,87,81,81,88,78,85,78,81,84,82,82,89,81,81,88,88,78,80,74,79,78,72,70,79,72,76,52,68,47,64,64,73,71,36,75,51,72,54,86,87,15,45,32,37,28,44,77,43,83,44,95,54,56,66,25,27,30,51,31,43,31,46,35,91,76,40,69,65,44,37,36,46,36,35,25,22,58,86,67,49,78,76,48,75,38,55,26,42,76,88,45,34,66,27,63,53,68,78,37,51,40,80,58,38,49,71,8,33,38,34,39,31,34,47,45,88,94,66,46,78,37,84,63,49,63,23,31,43,59,45,88,79,42,51,12,22,34,37,38,38,35,39,57,47,113

Sequence (151 aa):
MKRNSKVSHAVFSLGFSLASLLGTTMIVNAIEAEYLLLNSYFRVDGNQLSSTVQPLQNSNVTQFCLQASSNVSWWKGLKILDSQGKQISLIVTENDSRLSCTPNIQNSRLAGGKIEFWKAKTFGAHTYMDSARIDVNQVKGKKITINWINE

Organism: Crocosphaera subtropica (strain ATCC 51142 / BH68) (NCBI:txid43989)

Secondary structure (DSSP, 8-state):
---------------------S-----------SB--SSSEEEETTEEEEEEEEE-S-TTEEEEEEEE-TT--S-EEEEEE-TTS-EEEEEEEBTTB-EEEPPPEEHHHHTT-EEEEEEE-GGG-EEEEEEEE--HHHHTTEEEEEEE---